Protein AF-A0A7Y4U079-F1 (afdb_monomer)

Structure (mmCIF, N/CA/C/O backbone):
data_AF-A0A7Y4U079-F1
#
_entry.id   AF-A0A7Y4U079-F1
#
loop_
_atom_site.group_PDB
_atom_site.id
_atom_site.type_symbol
_atom_site.label_atom_id
_atom_site.label_alt_id
_atom_site.label_comp_id
_atom_site.label_asym_id
_atom_site.label_entity_id
_atom_site.label_seq_id
_atom_site.pdbx_PDB_ins_code
_atom_site.Cartn_x
_atom_site.Cartn_y
_atom_site.Cartn_z
_atom_site.occupancy
_atom_site.B_iso_or_equiv
_atom_site.auth_seq_id
_atom_site.auth_comp_id
_atom_site.auth_asym_id
_atom_site.auth_atom_id
_atom_site.pdbx_PDB_model_num
ATOM 1 N N . MET A 1 1 ? -63.286 -34.946 -32.132 1.00 42.69 1 MET A N 1
ATOM 2 C CA . MET A 1 1 ? -63.439 -34.680 -33.583 1.00 42.69 1 MET A CA 1
ATOM 3 C C . MET A 1 1 ? -62.122 -34.077 -34.061 1.00 42.69 1 MET A C 1
ATOM 5 O O . MET A 1 1 ? -61.815 -32.976 -33.650 1.00 42.69 1 MET A O 1
ATOM 9 N N . LEU A 1 2 ? -61.152 -34.837 -34.572 1.00 46.16 2 LEU A N 1
ATOM 10 C CA . LEU A 1 2 ? -61.065 -35.553 -35.856 1.00 46.16 2 LEU A CA 1
ATOM 11 C C . LEU A 1 2 ? -61.048 -34.622 -37.086 1.00 46.16 2 LEU A C 1
ATOM 13 O O . LEU A 1 2 ? -62.094 -34.104 -37.457 1.00 46.16 2 LEU A O 1
ATOM 17 N N . ARG A 1 3 ? -59.858 -34.490 -37.698 1.00 40.28 3 ARG A N 1
ATOM 18 C CA . ARG A 1 3 ? -59.506 -34.253 -39.126 1.00 40.28 3 ARG A CA 1
ATOM 19 C C . ARG A 1 3 ? -57.970 -34.074 -39.131 1.00 40.28 3 ARG A C 1
ATOM 21 O O . ARG A 1 3 ? -57.508 -33.097 -38.568 1.00 40.28 3 ARG A O 1
ATOM 28 N N . LYS A 1 4 ? -57.077 -35.021 -39.469 1.00 52.16 4 LYS A N 1
ATOM 29 C CA . LYS A 1 4 ? -56.885 -35.923 -40.634 1.00 52.16 4 LYS A CA 1
ATOM 30 C C . LYS A 1 4 ? -56.969 -35.213 -41.993 1.00 52.16 4 LYS A C 1
ATOM 32 O O . LYS A 1 4 ? -57.880 -34.412 -42.167 1.00 52.16 4 LYS A O 1
ATOM 37 N N . HIS A 1 5 ? -56.095 -35.661 -42.915 1.00 47.75 5 HIS A N 1
ATOM 38 C CA . HIS A 1 5 ? -55.778 -35.247 -44.308 1.00 47.75 5 HIS A CA 1
ATOM 39 C C . HIS A 1 5 ? -54.522 -34.350 -44.370 1.00 47.75 5 HIS A C 1
ATOM 41 O O . HIS A 1 5 ? -54.606 -33.171 -44.066 1.00 47.75 5 HIS A O 1
ATOM 47 N N . SER A 1 6 ? -53.288 -34.852 -44.531 1.00 54.97 6 SER A N 1
ATOM 48 C CA . SER A 1 6 ? -52.702 -35.719 -45.578 1.00 54.97 6 SER A CA 1
ATOM 49 C C . SER A 1 6 ? -52.799 -35.116 -46.980 1.00 54.97 6 SER A C 1
ATOM 51 O O . SER A 1 6 ? -53.860 -35.199 -47.589 1.00 54.97 6 SER A O 1
ATOM 53 N N . TRP A 1 7 ? -51.679 -34.589 -47.493 1.00 46.47 7 TRP A N 1
ATOM 54 C CA . TRP A 1 7 ? -51.180 -34.987 -48.811 1.00 46.47 7 TRP A CA 1
ATOM 55 C C . TRP A 1 7 ? -49.693 -34.651 -49.001 1.00 46.47 7 TRP A C 1
ATOM 57 O O . TRP A 1 7 ? -49.252 -33.536 -48.738 1.00 46.47 7 TRP A O 1
ATOM 67 N N . LEU A 1 8 ? -48.939 -35.660 -49.454 1.00 53.38 8 LEU A N 1
ATOM 68 C CA . LEU A 1 8 ? -47.629 -35.528 -50.086 1.00 53.38 8 LEU A CA 1
ATOM 69 C C . LEU A 1 8 ? -47.770 -34.762 -51.407 1.00 53.38 8 LEU A C 1
ATOM 71 O O . LEU A 1 8 ? -48.642 -35.103 -52.203 1.00 53.38 8 LEU A O 1
ATOM 75 N N . VAL A 1 9 ? -46.816 -33.878 -51.705 1.00 54.16 9 VAL A N 1
ATOM 76 C CA . VAL A 1 9 ? -46.398 -33.606 -53.087 1.00 54.16 9 VAL A CA 1
ATOM 77 C C . VAL A 1 9 ? -44.868 -33.620 -53.153 1.00 54.16 9 VAL A C 1
ATOM 79 O O . VAL A 1 9 ? -44.182 -32.943 -52.390 1.00 54.16 9 VAL A O 1
ATOM 82 N N . LEU A 1 10 ? -44.377 -34.474 -54.048 1.00 42.75 10 LEU A N 1
ATOM 83 C CA . LEU A 1 10 ? -42.996 -34.693 -54.476 1.00 42.75 10 LEU A CA 1
ATOM 84 C C . LEU A 1 10 ? -42.468 -33.528 -55.344 1.00 42.75 10 LEU A C 1
ATOM 86 O O . LEU A 1 10 ? -43.176 -33.157 -56.271 1.00 42.75 10 LEU A O 1
ATOM 90 N N . LEU A 1 11 ? -41.192 -33.142 -55.116 1.00 43.56 11 LEU A N 1
ATOM 91 C CA . LEU A 1 11 ? -40.113 -32.750 -56.076 1.00 43.56 11 LEU A CA 1
ATOM 92 C C . LEU A 1 11 ? -40.370 -31.592 -57.094 1.00 43.56 11 LEU A C 1
ATOM 94 O O . LEU A 1 11 ? -41.519 -31.312 -57.405 1.00 43.56 11 LEU A O 1
ATOM 98 N N . PRO A 1 12 ? -39.338 -30.915 -57.673 1.00 51.44 12 PRO A N 1
ATOM 99 C CA . PRO A 1 12 ? -37.931 -31.312 -57.795 1.00 51.44 12 PRO A CA 1
ATOM 100 C C . PRO A 1 12 ? -36.870 -30.257 -57.402 1.00 51.44 12 PRO A C 1
ATOM 102 O O . PRO A 1 12 ? -37.151 -29.101 -57.097 1.00 51.44 12 PRO A O 1
ATOM 105 N N . LEU A 1 13 ? -35.615 -30.723 -57.435 1.00 52.38 13 LEU A N 1
ATOM 106 C CA . LEU A 1 13 ? -34.372 -29.956 -57.407 1.00 52.38 13 LEU A CA 1
ATOM 107 C C . LEU A 1 13 ? -34.419 -28.699 -58.291 1.00 52.38 13 LEU A C 1
ATOM 109 O O . LEU A 1 13 ? -34.715 -28.790 -59.481 1.00 52.38 13 LEU A O 1
ATOM 113 N N . LEU A 1 14 ? -33.913 -27.587 -57.760 1.00 45.88 14 LEU A N 1
ATOM 114 C CA . LEU A 1 14 ? -33.204 -26.607 -58.574 1.00 45.88 14 LEU A CA 1
ATOM 115 C C . LEU A 1 14 ? -32.005 -26.090 -57.783 1.00 45.88 14 LEU A C 1
ATOM 117 O O . LEU A 1 14 ? -32.142 -25.493 -56.716 1.00 45.88 14 LEU A O 1
ATOM 121 N N . GLY A 1 15 ? -30.817 -26.408 -58.289 1.00 50.34 15 GLY A N 1
ATOM 122 C CA . GLY A 1 15 ? -29.561 -25.963 -57.721 1.00 50.34 15 GLY A CA 1
ATOM 123 C C . GLY A 1 15 ? -29.385 -24.462 -57.895 1.00 50.34 15 GLY A C 1
ATOM 124 O O . GLY A 1 15 ? -29.638 -23.911 -58.961 1.00 50.34 15 GLY A O 1
ATOM 125 N N . PHE A 1 16 ? -28.875 -23.824 -56.850 1.00 45.31 16 PHE A N 1
ATOM 126 C CA . PHE A 1 16 ? -28.149 -22.573 -56.977 1.00 45.31 16 PHE A CA 1
ATOM 127 C C . PHE A 1 16 ? -26.972 -22.632 -56.005 1.00 45.31 16 PHE A C 1
ATOM 129 O O . PHE A 1 16 ? -27.080 -22.314 -54.823 1.00 45.31 16 PHE A O 1
ATOM 136 N N . VAL A 1 17 ? -25.836 -23.117 -56.510 1.00 50.78 17 VAL A N 1
ATOM 137 C CA . VAL A 1 17 ? -24.539 -22.939 -55.856 1.00 50.78 17 VAL A CA 1
ATOM 138 C C . VAL A 1 17 ? -24.215 -21.455 -55.975 1.00 50.78 17 VAL A C 1
ATOM 140 O O . VAL A 1 17 ? -23.690 -20.997 -56.987 1.00 50.78 17 VAL A O 1
ATOM 143 N N . LEU A 1 18 ? -24.576 -20.677 -54.956 1.00 50.19 18 LEU A N 1
ATOM 144 C CA . LEU A 1 18 ? -24.071 -19.321 -54.818 1.00 50.19 18 LEU A CA 1
ATOM 145 C C . LEU A 1 18 ?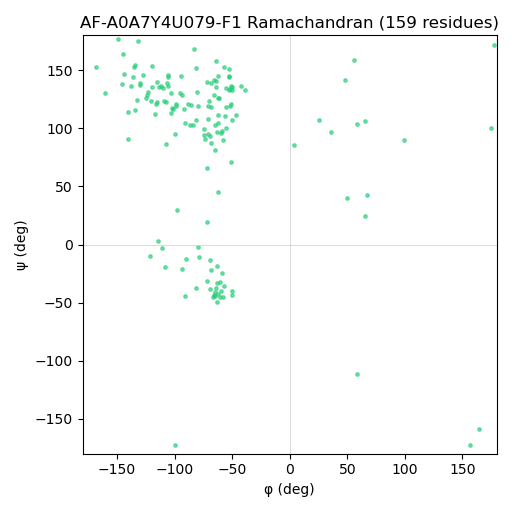 -22.613 -19.441 -54.358 1.00 50.19 18 LEU A C 1
ATOM 147 O O . LEU A 1 18 ? -22.327 -19.599 -53.171 1.00 50.19 18 LEU A O 1
ATOM 151 N N . MET A 1 19 ? -21.683 -19.409 -55.313 1.00 44.03 19 MET A N 1
ATOM 152 C CA . MET A 1 19 ? -20.272 -19.162 -55.032 1.00 44.03 19 MET A CA 1
ATOM 153 C C . MET A 1 19 ? -20.170 -17.786 -54.361 1.00 44.03 19 MET A C 1
ATOM 155 O O . MET A 1 19 ? -20.156 -16.748 -55.021 1.00 44.03 19 MET A O 1
ATOM 159 N N . ARG A 1 20 ? -20.125 -17.755 -53.027 1.00 52.69 20 ARG A N 1
ATOM 160 C CA . ARG A 1 20 ? -19.626 -16.584 -52.310 1.00 52.69 20 ARG A CA 1
ATOM 161 C C . ARG A 1 20 ? -18.114 -16.582 -52.475 1.00 52.69 20 ARG A C 1
ATOM 163 O O . ARG A 1 20 ? -17.407 -17.290 -51.766 1.00 52.69 20 ARG A O 1
ATOM 170 N N . ALA A 1 21 ? -17.632 -15.778 -53.416 1.00 50.72 21 ALA A N 1
ATOM 171 C CA . ALA A 1 21 ? -16.265 -15.293 -53.375 1.00 50.72 21 ALA A CA 1
ATOM 172 C C . ALA A 1 21 ? -16.097 -14.522 -52.056 1.00 50.72 21 ALA A C 1
ATOM 174 O O . ALA A 1 21 ? -16.536 -13.380 -51.921 1.00 50.72 21 ALA A O 1
ATOM 175 N N . VAL A 1 22 ? -15.537 -15.183 -51.044 1.00 51.00 22 VAL A N 1
ATOM 176 C CA . VAL A 1 22 ? -15.033 -14.516 -49.846 1.00 51.00 22 VAL A CA 1
ATOM 177 C C . VAL A 1 22 ? -13.780 -13.781 -50.296 1.00 51.00 22 VAL A C 1
ATOM 179 O O . VAL A 1 22 ? -12.707 -14.366 -50.406 1.00 51.00 22 VAL A O 1
ATOM 182 N N . ALA A 1 23 ? -13.932 -12.502 -50.632 1.00 59.44 23 ALA A N 1
ATOM 183 C CA . ALA A 1 23 ? -12.789 -11.614 -50.718 1.00 59.44 23 ALA A CA 1
ATOM 184 C C . ALA A 1 23 ? -12.160 -11.552 -49.313 1.00 59.44 23 ALA A C 1
ATOM 186 O O . ALA A 1 23 ? -12.889 -11.276 -48.353 1.00 59.44 23 ALA A O 1
ATOM 187 N N . PRO A 1 24 ? -10.854 -11.825 -49.146 1.00 53.81 24 PRO A N 1
ATOM 188 C CA . PRO A 1 24 ? -10.189 -11.530 -47.891 1.00 53.81 24 PRO A CA 1
ATOM 189 C C . PRO A 1 24 ? -10.277 -10.017 -47.699 1.00 53.81 24 PRO A C 1
ATOM 191 O O . PRO A 1 24 ? -9.706 -9.246 -48.471 1.00 53.81 24 PRO A O 1
ATOM 194 N N . ALA A 1 25 ? -11.053 -9.587 -46.703 1.00 54.44 25 ALA A N 1
ATOM 195 C CA . ALA A 1 25 ? -11.016 -8.205 -46.267 1.00 54.44 25 ALA A CA 1
ATOM 196 C C . ALA A 1 25 ? -9.547 -7.867 -45.967 1.00 54.44 25 ALA A C 1
ATOM 198 O O . ALA A 1 25 ? -8.875 -8.679 -45.319 1.00 54.44 25 ALA A O 1
ATOM 199 N N . PRO A 1 26 ? -9.024 -6.726 -46.448 1.00 50.88 26 PRO A N 1
ATOM 200 C CA . PRO A 1 26 ? -7.683 -6.300 -46.102 1.00 50.88 26 PRO A CA 1
ATOM 201 C C . PRO A 1 26 ? -7.623 -6.229 -44.582 1.00 50.88 26 PRO A C 1
ATOM 203 O O . PRO A 1 26 ? -8.296 -5.400 -43.961 1.00 50.88 26 PRO A O 1
ATOM 206 N N . GLY A 1 27 ? -6.864 -7.160 -44.001 1.00 46.16 27 GLY A N 1
ATOM 207 C CA . GLY A 1 27 ? -6.504 -7.142 -42.601 1.00 46.16 27 GLY A CA 1
ATOM 208 C C . GLY A 1 27 ? -5.857 -5.797 -42.359 1.00 46.16 27 GLY A C 1
ATOM 209 O O . GLY A 1 27 ? -4.707 -5.580 -42.731 1.00 46.16 27 GLY A O 1
ATOM 210 N N . HIS A 1 28 ? -6.634 -4.873 -41.801 1.00 49.16 28 HIS A N 1
ATOM 211 C CA . HIS A 1 28 ? -6.091 -3.683 -41.196 1.00 49.16 28 HIS A CA 1
ATOM 212 C C . HIS A 1 28 ? -5.255 -4.233 -40.057 1.00 49.16 28 HIS A C 1
ATOM 214 O O . HIS A 1 28 ? -5.777 -4.637 -39.017 1.00 49.16 28 HIS A O 1
ATOM 220 N N . ALA A 1 29 ? -3.958 -4.365 -40.333 1.00 50.94 29 ALA A N 1
ATOM 221 C CA . ALA A 1 29 ? -2.953 -4.508 -39.316 1.00 50.94 29 ALA A CA 1
ATOM 222 C C . ALA A 1 29 ? -3.289 -3.427 -38.296 1.00 50.94 29 ALA A C 1
ATOM 224 O O . ALA A 1 29 ? -3.239 -2.235 -38.606 1.00 50.94 29 ALA A O 1
ATOM 225 N N . PHE A 1 30 ? -3.732 -3.857 -37.117 1.00 45.31 30 PHE A N 1
ATOM 226 C CA . PHE A 1 30 ? -3.729 -3.018 -35.941 1.00 45.31 30 PHE A CA 1
ATOM 227 C C . PHE A 1 30 ? -2.268 -2.618 -35.757 1.00 45.31 30 PHE A C 1
ATOM 229 O O . PHE A 1 30 ? -1.478 -3.345 -35.158 1.00 45.31 30 PHE A O 1
ATOM 236 N N . GLY A 1 31 ? -1.891 -1.499 -36.378 1.00 41.19 31 GLY A N 1
ATOM 237 C CA . GLY A 1 31 ? -0.671 -0.792 -36.061 1.00 41.19 31 GLY A CA 1
ATOM 238 C C . GLY A 1 31 ? -0.706 -0.600 -34.561 1.00 41.19 31 GLY A C 1
ATOM 239 O O . GLY A 1 31 ? -1.690 -0.069 -34.039 1.00 41.19 31 GLY A O 1
ATOM 240 N N . GLY A 1 32 ? 0.306 -1.137 -33.879 1.00 46.56 32 GLY A N 1
ATOM 241 C CA . GLY A 1 32 ? 0.451 -0.996 -32.443 1.00 46.56 32 GLY A CA 1
ATOM 242 C C . GLY A 1 32 ? 0.306 0.477 -32.113 1.00 46.56 32 GLY A C 1
ATOM 243 O O . GLY A 1 32 ? 1.170 1.281 -32.459 1.00 46.56 32 GLY A O 1
ATOM 244 N N . GLN A 1 33 ? -0.831 0.839 -31.522 1.00 46.38 33 GLN A N 1
ATOM 245 C CA . GLN A 1 33 ? -1.017 2.165 -30.976 1.00 46.38 33 GLN A CA 1
ATOM 246 C C . GLN A 1 33 ? 0.038 2.282 -29.887 1.00 46.38 33 GLN A C 1
ATOM 248 O O . GLN A 1 33 ? -0.060 1.644 -28.839 1.00 46.38 33 GLN A O 1
ATOM 253 N N . HIS A 1 34 ? 1.099 3.023 -30.188 1.00 46.19 34 HIS A N 1
ATOM 254 C CA . HIS A 1 34 ? 2.127 3.371 -29.232 1.00 46.19 34 HIS A CA 1
ATOM 255 C C . HIS A 1 34 ? 1.457 4.316 -28.236 1.00 46.19 34 HIS A C 1
ATOM 257 O O . HIS A 1 34 ? 1.399 5.528 -28.439 1.00 46.19 34 HIS A O 1
ATOM 263 N N . LEU A 1 35 ? 0.833 3.740 -27.210 1.00 54.91 35 LEU A N 1
ATOM 264 C CA . LEU A 1 35 ? 0.286 4.509 -26.110 1.00 54.91 35 LEU A CA 1
ATOM 265 C C . LEU A 1 35 ? 1.434 5.359 -25.535 1.00 54.91 35 LEU A C 1
ATOM 267 O O . LEU A 1 35 ? 2.530 4.833 -25.335 1.00 54.91 35 LEU A O 1
ATOM 271 N N . PRO A 1 36 ? 1.225 6.654 -25.249 1.00 50.72 36 PRO A N 1
ATOM 272 C CA . PRO A 1 36 ? 2.264 7.541 -24.718 1.00 50.72 36 PRO A CA 1
ATOM 273 C C . PRO A 1 36 ? 2.621 7.239 -23.250 1.00 50.72 36 PRO A C 1
ATOM 275 O O . PRO A 1 36 ? 3.165 8.090 -22.551 1.00 50.72 36 PRO A O 1
ATOM 278 N N . PHE A 1 37 ? 2.305 6.042 -22.754 1.00 52.59 37 PHE A N 1
ATOM 279 C CA . PHE A 1 37 ? 2.592 5.622 -21.393 1.00 52.59 37 PHE A CA 1
ATOM 280 C C . PHE A 1 37 ? 3.791 4.684 -21.432 1.00 52.59 37 PHE A C 1
ATOM 282 O O . PHE A 1 37 ? 3.725 3.583 -21.977 1.00 52.59 37 PHE A O 1
ATOM 289 N N . HIS A 1 38 ? 4.903 5.138 -20.861 1.00 55.75 38 HIS A N 1
ATOM 290 C CA . HIS A 1 38 ? 6.044 4.277 -20.599 1.00 55.75 38 HIS A CA 1
ATOM 291 C C . HIS A 1 38 ? 5.613 3.229 -19.568 1.00 55.75 38 HIS A C 1
ATOM 293 O O . HIS A 1 38 ? 5.465 3.544 -18.389 1.00 55.75 38 HIS A O 1
ATOM 299 N N . VAL A 1 39 ? 5.356 2.002 -20.020 1.00 56.25 39 VAL A N 1
ATOM 300 C CA . VAL A 1 39 ? 5.208 0.848 -19.134 1.00 56.25 39 VAL A CA 1
ATOM 301 C C . VAL A 1 39 ? 6.630 0.390 -18.813 1.00 56.25 39 VAL A C 1
ATOM 303 O O . VAL A 1 39 ? 7.302 -0.109 -19.717 1.00 56.25 39 VAL A O 1
ATOM 306 N N . PRO A 1 40 ? 7.136 0.611 -17.588 1.00 60.34 40 PRO A N 1
ATOM 307 C CA . PRO A 1 40 ? 8.482 0.181 -17.246 1.00 60.34 40 PRO A CA 1
ATOM 308 C C . PRO A 1 40 ? 8.587 -1.346 -17.354 1.00 60.34 40 PRO A C 1
ATOM 310 O O . PRO A 1 40 ? 7.639 -2.070 -17.046 1.00 60.34 40 PRO A O 1
ATOM 313 N N . GLU A 1 41 ? 9.754 -1.825 -17.786 1.00 66.19 41 GLU A N 1
ATOM 314 C CA . GLU A 1 41 ? 10.054 -3.252 -17.993 1.00 66.19 41 GLU A CA 1
ATOM 315 C C . GLU A 1 41 ? 9.879 -4.081 -16.704 1.00 66.19 41 GLU A C 1
ATOM 317 O O . GLU A 1 41 ? 9.545 -5.263 -16.747 1.00 66.19 41 GLU A O 1
ATOM 322 N N . PHE A 1 42 ? 10.004 -3.420 -15.547 1.00 76.00 42 PHE A N 1
ATOM 323 C CA . PHE A 1 42 ? 9.712 -3.959 -14.223 1.00 76.00 42 PHE A CA 1
ATOM 324 C C . PHE A 1 42 ? 8.744 -3.040 -13.464 1.00 76.00 42 PHE A C 1
ATOM 326 O O . PHE A 1 42 ? 8.822 -1.816 -13.604 1.00 76.00 42 PHE A O 1
ATOM 333 N N . PRO A 1 43 ? 7.841 -3.591 -12.629 1.00 85.31 43 PRO A N 1
ATOM 334 C CA . PRO A 1 43 ? 6.907 -2.783 -11.854 1.00 85.31 43 PRO A CA 1
ATOM 335 C C . PRO A 1 43 ? 7.686 -1.868 -10.893 1.00 85.31 43 PRO A C 1
ATOM 337 O O . PRO A 1 43 ? 8.512 -2.373 -10.119 1.00 85.31 43 PRO A O 1
ATOM 340 N N . PRO A 1 44 ? 7.448 -0.544 -10.916 1.00 89.44 44 PRO A N 1
ATOM 341 C CA . PRO A 1 44 ? 8.249 0.397 -10.151 1.00 89.44 44 PRO A CA 1
ATOM 342 C C . PRO A 1 44 ? 8.089 0.133 -8.655 1.00 89.44 44 PRO A C 1
ATOM 344 O O . PRO A 1 44 ? 6.975 -0.074 -8.162 1.00 89.44 44 PRO A O 1
ATOM 347 N N . LEU A 1 45 ? 9.215 0.138 -7.946 1.00 91.56 45 LEU A N 1
ATOM 348 C CA . LEU A 1 45 ? 9.267 0.078 -6.494 1.00 91.56 45 LEU A CA 1
ATOM 349 C C . LEU A 1 45 ? 8.972 1.473 -5.944 1.00 91.56 45 LEU A C 1
ATOM 351 O O . LEU A 1 45 ? 9.696 2.428 -6.241 1.00 91.56 45 LEU A O 1
ATOM 355 N N . LEU A 1 46 ? 7.909 1.588 -5.156 1.00 92.12 46 LEU A N 1
ATOM 356 C CA . LEU A 1 46 ? 7.478 2.827 -4.525 1.00 92.12 46 LEU A CA 1
ATOM 357 C C . LEU A 1 46 ? 7.475 2.681 -3.006 1.00 92.12 46 LEU A C 1
ATOM 359 O O . LEU A 1 46 ? 7.265 1.591 -2.473 1.00 92.12 46 LEU A O 1
ATOM 363 N N . ARG A 1 47 ? 7.641 3.816 -2.334 1.00 93.25 47 ARG A N 1
ATOM 364 C CA . ARG A 1 47 ? 7.415 3.992 -0.904 1.00 93.25 47 ARG A CA 1
ATOM 365 C C . ARG A 1 47 ? 6.264 4.969 -0.704 1.00 93.25 47 ARG A C 1
ATOM 367 O O . ARG A 1 47 ? 6.328 6.094 -1.203 1.00 93.25 47 ARG A O 1
ATOM 374 N N . PHE A 1 48 ? 5.231 4.535 0.004 1.00 92.88 48 PHE A N 1
ATOM 375 C CA . PHE A 1 48 ? 4.107 5.359 0.438 1.00 92.88 48 PHE A CA 1
ATOM 376 C C . PHE A 1 48 ? 4.267 5.682 1.916 1.00 92.88 48 PHE A C 1
ATOM 378 O O . PHE A 1 48 ? 4.472 4.772 2.712 1.00 92.88 48 PHE A O 1
ATOM 385 N N . SER A 1 49 ? 4.132 6.953 2.272 1.00 91.69 49 SER A N 1
ATOM 386 C CA . SER A 1 49 ? 4.160 7.412 3.660 1.00 91.69 49 SER A CA 1
ATOM 387 C C . SER A 1 49 ? 2.864 8.155 3.968 1.00 91.69 49 SER A C 1
ATOM 389 O O . SER A 1 49 ? 2.457 9.028 3.191 1.00 91.69 49 SER A O 1
ATOM 391 N N . GLY A 1 50 ? 2.200 7.825 5.072 1.00 91.62 50 GLY A N 1
ATOM 392 C CA . GLY A 1 50 ? 0.974 8.512 5.473 1.00 91.62 50 GLY A CA 1
ATOM 393 C C . GLY A 1 50 ? 0.159 7.783 6.533 1.00 91.62 50 GLY A C 1
ATOM 394 O O . GLY A 1 50 ? 0.677 6.954 7.277 1.00 91.62 50 GLY A O 1
ATOM 395 N N . LEU A 1 51 ? -1.128 8.116 6.596 1.00 91.25 51 LEU A N 1
ATOM 396 C CA . LEU A 1 51 ? -2.076 7.558 7.560 1.00 91.25 51 LEU A CA 1
ATOM 397 C C . LEU A 1 51 ? -3.131 6.723 6.842 1.00 91.25 51 LEU A C 1
ATOM 399 O O . LEU A 1 51 ? -3.690 7.158 5.833 1.00 91.25 51 LEU A O 1
ATOM 403 N N . LEU A 1 52 ? -3.429 5.545 7.387 1.00 90.31 52 LEU A N 1
ATOM 404 C CA . LEU A 1 52 ? -4.507 4.694 6.901 1.00 90.31 52 LEU A CA 1
ATOM 405 C C . LEU A 1 52 ? -5.724 4.848 7.816 1.00 90.31 52 LEU A C 1
ATOM 407 O O . LEU A 1 52 ? -5.665 4.525 9.000 1.00 90.31 52 LEU A O 1
ATOM 411 N N . LEU A 1 53 ? -6.821 5.359 7.265 1.00 87.69 53 LEU A N 1
ATOM 412 C CA . LEU A 1 53 ? -8.033 5.682 8.008 1.00 87.69 53 LEU A CA 1
ATOM 413 C C . LEU A 1 53 ? -9.164 4.715 7.658 1.00 87.69 53 LEU A C 1
ATOM 415 O O . LEU A 1 53 ? -9.415 4.413 6.488 1.00 87.69 53 LEU A O 1
ATOM 419 N N . SER A 1 54 ? -9.847 4.246 8.700 1.00 77.06 54 SER A N 1
ATOM 420 C CA . SER A 1 54 ? -11.010 3.365 8.611 1.00 77.06 54 SER A CA 1
ATOM 421 C C . SER A 1 54 ? -12.295 4.122 8.947 1.00 77.06 54 SER A C 1
ATOM 423 O O . SER A 1 54 ? -12.317 4.802 9.977 1.00 77.06 54 SER A O 1
ATOM 425 N N . PRO A 1 55 ? -13.407 3.909 8.219 1.00 68.00 55 PRO A N 1
ATOM 426 C CA . PRO A 1 55 ? -13.542 3.605 6.787 1.00 68.00 55 PRO A CA 1
ATOM 427 C C . PRO A 1 55 ? -13.497 4.897 5.934 1.00 68.00 55 PRO A C 1
ATOM 429 O O . PRO A 1 55 ? -13.619 5.989 6.496 1.00 68.00 55 PRO A O 1
ATOM 432 N N . PRO A 1 56 ? -13.364 4.814 4.590 1.00 56.88 56 PRO A N 1
ATOM 433 C CA . PRO A 1 56 ? -13.473 5.987 3.721 1.00 56.88 56 PRO A CA 1
ATOM 434 C C . PRO A 1 56 ? -14.764 6.756 4.035 1.00 56.88 56 PRO A C 1
ATOM 436 O O . PRO A 1 56 ? -15.807 6.104 4.204 1.00 56.88 56 PRO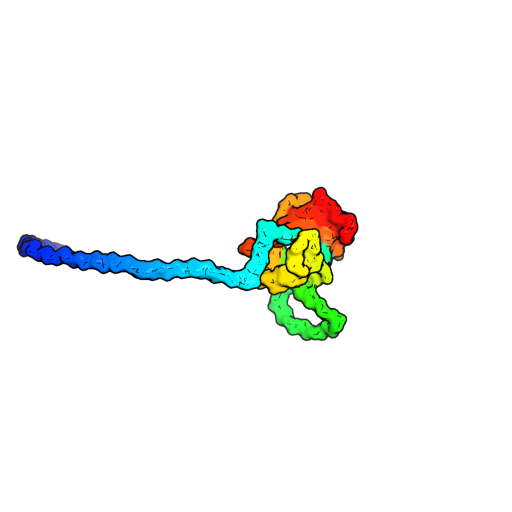 A O 1
ATOM 439 N N . PRO A 1 57 ? -14.749 8.104 4.130 1.00 54.47 57 PRO A N 1
ATOM 440 C CA . PRO A 1 57 ? -15.970 8.874 4.259 1.00 54.47 57 PRO A CA 1
ATOM 441 C C . PRO A 1 57 ? -16.898 8.428 3.137 1.00 54.47 57 PRO A C 1
ATOM 443 O O . PRO A 1 57 ? -16.555 8.522 1.958 1.00 54.47 57 PRO A O 1
ATOM 446 N N . GLN A 1 58 ? -18.069 7.895 3.501 1.00 53.22 58 GLN A N 1
ATOM 447 C CA . GLN A 1 58 ? -19.132 7.742 2.520 1.00 53.22 58 GLN A CA 1
ATOM 448 C C . GLN A 1 58 ? -19.283 9.088 1.839 1.00 53.22 58 GLN A C 1
ATOM 450 O O . GLN A 1 58 ? -19.286 10.093 2.545 1.00 53.22 58 GLN A O 1
ATOM 455 N N . GLU A 1 59 ? -19.340 9.067 0.510 1.00 50.91 59 GLU A N 1
ATOM 456 C CA . GLU A 1 59 ? -19.415 10.188 -0.423 1.00 50.91 59 GLU A CA 1
ATOM 457 C C . GLU A 1 59 ? -20.544 11.165 -0.027 1.00 50.91 59 GLU A C 1
ATOM 459 O O . GLU A 1 59 ? -21.614 11.233 -0.621 1.00 50.91 59 GLU A O 1
ATOM 464 N N . LYS A 1 60 ? -20.343 11.895 1.067 1.00 46.25 60 LYS A N 1
ATOM 465 C CA . LYS A 1 60 ? -21.172 12.979 1.555 1.00 46.25 60 LYS A CA 1
ATOM 466 C C . LYS A 1 60 ? -20.452 14.217 1.087 1.00 46.25 60 LYS A C 1
ATOM 468 O O . LYS A 1 60 ? -19.489 14.643 1.711 1.00 46.25 60 LYS A O 1
ATOM 473 N N . ALA A 1 61 ? -20.924 14.675 -0.0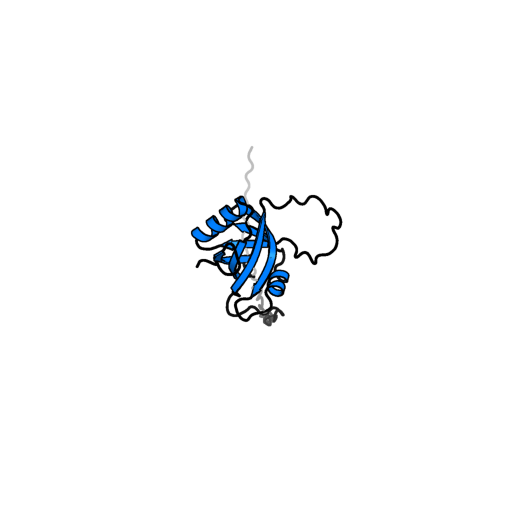68 1.00 46.00 61 ALA A N 1
ATOM 474 C CA . ALA A 1 61 ? -20.863 16.031 -0.583 1.00 46.00 61 ALA A CA 1
ATOM 475 C C . ALA A 1 61 ? -19.702 16.875 -0.040 1.00 46.00 61 ALA A C 1
ATOM 477 O O . ALA A 1 61 ? -19.743 17.332 1.103 1.00 46.00 61 ALA A O 1
ATOM 478 N N . GLU A 1 62 ? -18.716 17.093 -0.915 1.00 50.88 62 GLU A N 1
ATOM 479 C CA . GLU A 1 62 ? -17.889 18.303 -1.014 1.00 50.88 62 GLU A CA 1
ATOM 480 C C . GLU A 1 62 ? -18.199 19.333 0.081 1.00 50.88 62 GLU A C 1
ATOM 482 O O . GLU A 1 62 ? -19.023 20.235 -0.081 1.00 50.88 62 GLU A O 1
ATOM 487 N N . THR A 1 63 ? -17.560 19.170 1.239 1.00 38.16 63 THR A N 1
ATOM 488 C CA . THR A 1 63 ? -17.586 20.198 2.270 1.00 38.16 63 THR A CA 1
ATOM 489 C C . THR A 1 63 ? -16.377 21.080 2.022 1.00 38.16 63 THR A C 1
ATOM 491 O O . THR A 1 63 ? -15.236 20.625 2.010 1.00 38.16 63 THR A O 1
ATOM 494 N N . LYS A 1 64 ? -16.716 22.326 1.707 1.00 47.00 64 LYS A N 1
ATOM 495 C CA . LYS A 1 64 ? -15.885 23.454 1.307 1.00 47.00 64 LYS A CA 1
ATOM 496 C C . LYS A 1 64 ? -14.554 23.556 2.055 1.00 47.00 64 LYS A C 1
ATOM 498 O O . LYS A 1 64 ? -14.526 23.500 3.278 1.00 47.00 64 LYS A O 1
ATOM 503 N N . GLU A 1 65 ? -13.512 23.768 1.251 1.00 54.22 65 GLU A N 1
ATOM 504 C CA . GLU A 1 65 ? -12.394 24.695 1.468 1.00 54.22 65 GLU A CA 1
ATOM 505 C C . GLU A 1 65 ? -11.921 24.849 2.921 1.00 54.22 65 GLU A C 1
ATOM 507 O O . GLU A 1 65 ? -12.426 25.674 3.679 1.00 54.22 65 GLU A O 1
ATOM 512 N N . ALA A 1 66 ? -10.874 24.097 3.263 1.00 42.62 66 ALA A N 1
ATOM 513 C CA . ALA A 1 66 ? -9.884 24.532 4.238 1.00 42.62 66 ALA A CA 1
ATOM 514 C C . ALA A 1 66 ? -8.584 24.837 3.474 1.00 42.62 66 ALA A C 1
ATOM 516 O O . ALA A 1 66 ? -8.092 24.006 2.708 1.00 42.62 66 ALA A O 1
ATOM 517 N N . GLU A 1 67 ? -8.124 26.072 3.647 1.00 48.19 67 GLU A N 1
ATOM 518 C CA . GLU A 1 67 ? -6.965 26.735 3.047 1.00 48.19 67 GLU A CA 1
ATOM 519 C C . GLU A 1 67 ? -5.625 25.981 3.173 1.00 48.19 67 GLU A C 1
ATOM 521 O O . GLU A 1 67 ? -5.350 25.296 4.156 1.00 48.19 67 GLU A O 1
ATOM 526 N N . ASP A 1 68 ? -4.766 26.230 2.178 1.00 43.81 68 ASP A N 1
ATOM 527 C CA . ASP A 1 68 ? -3.298 26.280 2.263 1.00 43.81 68 ASP A CA 1
ATOM 528 C C . ASP A 1 68 ? -2.487 25.012 2.561 1.00 43.81 68 ASP A C 1
ATOM 530 O O . ASP A 1 68 ? -1.437 25.035 3.205 1.00 43.81 68 ASP A O 1
ATOM 534 N N . THR A 1 69 ? -2.841 23.885 1.947 1.00 46.50 69 THR A N 1
ATOM 535 C CA . THR A 1 69 ? -1.823 22.876 1.598 1.00 46.50 69 THR A CA 1
ATOM 536 C C . THR A 1 69 ? -2.210 22.203 0.282 1.00 46.50 69 THR A C 1
ATOM 538 O O . THR A 1 69 ? -3.389 21.897 0.107 1.00 46.50 69 THR A O 1
ATOM 541 N N . PRO A 1 70 ? -1.287 21.944 -0.670 1.00 45.56 70 PRO A N 1
ATOM 542 C CA . PRO A 1 70 ? -1.578 21.096 -1.826 1.00 45.56 70 PRO A CA 1
ATOM 543 C C . PRO A 1 70 ? -1.856 19.666 -1.336 1.00 45.56 70 PRO A C 1
ATOM 545 O O . PRO A 1 70 ? -0.975 18.810 -1.310 1.00 45.56 70 PRO A O 1
ATOM 548 N N . ALA A 1 71 ? -3.081 19.420 -0.877 1.00 55.91 71 ALA A N 1
ATOM 549 C CA . ALA A 1 71 ? -3.486 18.159 -0.292 1.00 55.91 71 ALA A CA 1
ATOM 550 C C . ALA A 1 71 ? -3.553 17.113 -1.406 1.00 55.91 71 ALA A C 1
ATOM 552 O O . ALA A 1 71 ? -4.436 17.136 -2.270 1.00 55.91 71 ALA A O 1
ATOM 553 N N . ILE A 1 72 ? -2.590 16.189 -1.411 1.00 65.69 72 ILE A N 1
ATOM 554 C CA . ILE A 1 72 ? -2.655 14.992 -2.246 1.00 65.69 72 ILE A CA 1
ATOM 555 C C . ILE A 1 72 ? -3.974 14.302 -1.895 1.00 65.69 72 ILE A C 1
ATOM 557 O O . ILE A 1 72 ? -4.180 13.916 -0.747 1.00 65.69 72 ILE A O 1
ATOM 561 N N . LYS A 1 73 ? -4.885 14.162 -2.874 1.00 76.12 73 LYS A N 1
ATOM 562 C CA . LYS A 1 73 ? -6.182 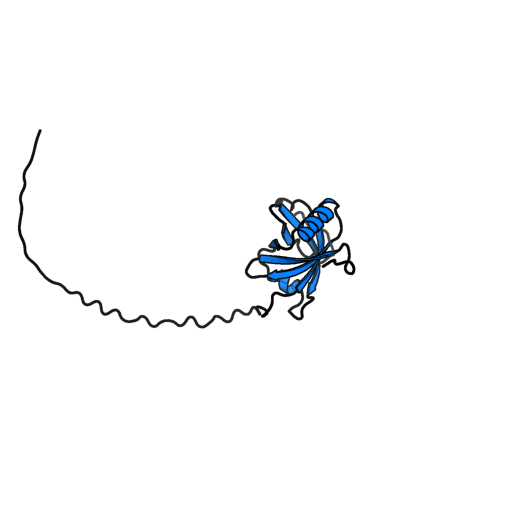13.512 -2.616 1.00 76.12 73 LYS A CA 1
ATOM 563 C C . LYS A 1 73 ? -5.955 12.138 -1.957 1.00 76.12 73 LYS A C 1
ATOM 565 O O . LYS A 1 73 ? -4.990 11.464 -2.345 1.00 76.12 73 LYS A O 1
ATOM 570 N N . PRO A 1 74 ? -6.827 11.704 -1.035 1.00 82.25 74 PRO A N 1
ATOM 571 C CA . PRO A 1 74 ? -6.741 10.371 -0.456 1.00 82.25 74 PRO A CA 1
ATOM 572 C C . PRO A 1 74 ? -6.695 9.294 -1.545 1.00 82.25 74 PRO A C 1
ATOM 574 O O . PRO A 1 74 ? -7.301 9.437 -2.613 1.00 82.25 74 PRO A O 1
ATOM 577 N N . LEU A 1 75 ? -5.931 8.236 -1.293 1.00 88.75 75 LEU A N 1
ATOM 578 C CA . LEU A 1 75 ? -5.891 7.042 -2.128 1.00 88.75 75 LEU A CA 1
ATOM 579 C C . LEU A 1 75 ? -6.790 5.991 -1.482 1.00 88.75 75 LEU A C 1
ATOM 581 O O . LEU A 1 75 ? -6.516 5.556 -0.366 1.00 88.75 75 LEU A O 1
ATOM 585 N N . ALA A 1 76 ? -7.825 5.552 -2.194 1.00 91.38 76 ALA A N 1
ATOM 586 C CA . ALA A 1 76 ? -8.666 4.464 -1.718 1.00 91.38 76 ALA A CA 1
ATOM 587 C C . ALA A 1 76 ? -7.869 3.154 -1.775 1.00 91.38 76 ALA A C 1
ATOM 589 O O . ALA A 1 76 ? -7.366 2.760 -2.831 1.00 91.38 76 ALA A O 1
ATOM 590 N N . VAL A 1 77 ? -7.745 2.459 -0.652 1.00 93.06 77 VAL A N 1
ATOM 591 C CA . VAL A 1 77 ? -6.974 1.220 -0.553 1.00 93.06 77 VAL A CA 1
ATOM 592 C C . VAL A 1 77 ? -7.879 0.077 -0.124 1.00 93.06 77 VAL A C 1
ATOM 594 O O . VAL A 1 77 ? -8.698 0.209 0.776 1.00 93.06 77 VAL A O 1
ATOM 597 N N . THR A 1 78 ? -7.740 -1.071 -0.783 1.00 93.94 78 THR A N 1
ATOM 598 C CA . THR A 1 78 ? -8.355 -2.326 -0.338 1.00 93.94 78 THR A CA 1
ATOM 599 C C . THR A 1 78 ? -7.282 -3.255 0.211 1.00 93.94 78 THR A C 1
ATOM 601 O O . THR A 1 78 ? -6.355 -3.612 -0.524 1.00 93.94 78 T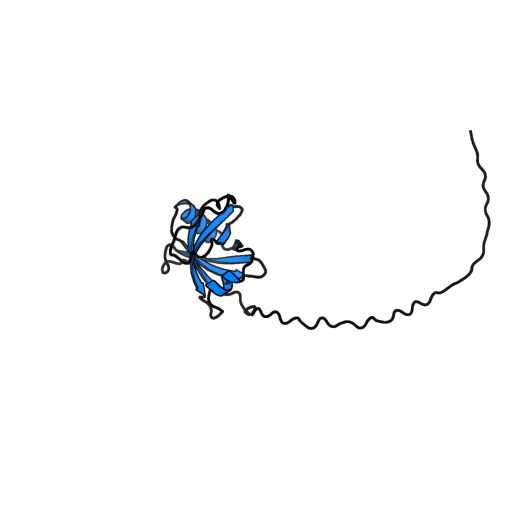HR A O 1
ATOM 604 N N . ILE A 1 79 ? -7.431 -3.670 1.467 1.00 93.06 79 ILE A N 1
ATOM 605 C CA . ILE A 1 79 ? -6.572 -4.650 2.146 1.00 93.06 79 ILE A CA 1
ATOM 606 C C . ILE A 1 79 ? -7.470 -5.809 2.568 1.00 93.06 79 ILE A C 1
ATOM 608 O O . ILE A 1 79 ? -8.513 -5.597 3.179 1.00 93.06 79 ILE A O 1
ATOM 612 N N . GLY A 1 80 ? -7.144 -7.029 2.132 1.00 89.69 80 GLY A N 1
ATOM 613 C CA . GLY A 1 80 ? -8.046 -8.168 2.313 1.00 89.69 80 GLY A CA 1
ATOM 614 C C . GLY A 1 80 ? -9.414 -7.916 1.661 1.00 89.69 80 GLY A C 1
ATOM 615 O O . GLY A 1 80 ? -9.514 -7.868 0.428 1.00 89.69 80 GLY A O 1
ATOM 616 N N . GLN A 1 81 ? -10.449 -7.775 2.493 1.00 87.44 81 GLN A N 1
ATOM 617 C CA . GLN A 1 81 ? -11.822 -7.423 2.101 1.00 87.44 81 GLN A CA 1
ATOM 618 C C . GLN A 1 81 ? -12.248 -6.021 2.568 1.00 87.44 81 GLN A C 1
ATOM 620 O O . GLN A 1 81 ? -13.346 -5.572 2.237 1.00 87.44 81 GLN A O 1
ATOM 625 N N . GLU A 1 82 ? -11.391 -5.324 3.309 1.00 89.81 82 GLU A N 1
ATOM 626 C CA . GLU A 1 82 ? -11.698 -4.033 3.911 1.00 89.81 82 GLU A CA 1
ATOM 627 C C . GLU A 1 82 ? -11.236 -2.881 3.019 1.00 89.81 82 GLU A C 1
ATOM 629 O O . GLU A 1 82 ? -10.214 -2.958 2.327 1.00 89.81 82 GLU A O 1
ATOM 634 N N . LYS A 1 83 ? -12.018 -1.798 3.027 1.00 90.81 83 LYS A N 1
ATOM 635 C CA . LYS A 1 83 ? -11.712 -0.559 2.311 1.00 90.81 83 LYS A CA 1
ATOM 636 C C . LYS 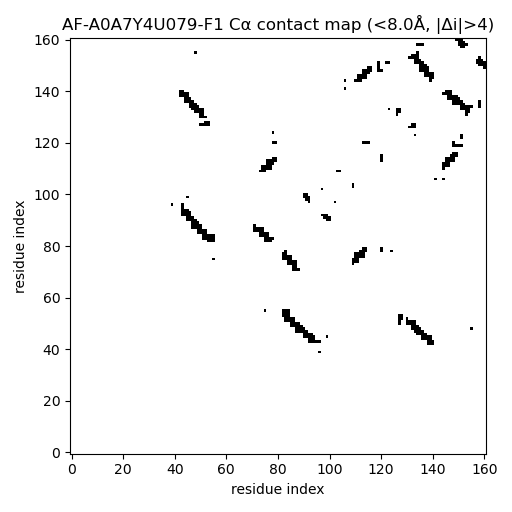A 1 83 ? -11.266 0.508 3.296 1.00 90.81 83 LYS A C 1
ATOM 638 O O . LYS A 1 83 ? -11.911 0.720 4.318 1.00 90.81 83 LYS A O 1
ATOM 643 N N . TRP A 1 84 ? -10.220 1.215 2.910 1.00 91.38 84 TRP A N 1
ATOM 644 C CA . TRP A 1 84 ? -9.521 2.202 3.712 1.00 91.38 84 TRP A CA 1
ATOM 645 C C . TRP A 1 84 ? -9.247 3.448 2.878 1.00 91.38 84 TRP A C 1
ATOM 647 O O . TRP A 1 84 ? -9.075 3.346 1.661 1.00 91.38 84 TRP A O 1
ATOM 657 N N . ASP A 1 85 ? -9.136 4.596 3.537 1.00 91.06 85 ASP A N 1
ATOM 658 C CA . ASP A 1 85 ? -8.583 5.799 2.920 1.00 91.06 85 ASP A CA 1
ATOM 659 C C . ASP A 1 85 ? -7.148 6.010 3.380 1.00 91.06 85 ASP A C 1
ATOM 661 O O . ASP A 1 85 ? -6.870 6.221 4.560 1.00 91.06 85 ASP A O 1
ATOM 665 N N . PHE A 1 86 ? -6.226 5.973 2.424 1.00 91.12 86 PHE A N 1
ATOM 666 C CA . PHE A 1 86 ? -4.830 6.289 2.661 1.00 91.12 86 PHE A CA 1
ATOM 667 C C . PHE A 1 86 ? -4.610 7.782 2.418 1.00 91.12 86 PHE A C 1
ATOM 669 O O . PHE A 1 86 ? -4.546 8.243 1.271 1.00 91.12 86 PHE A O 1
ATOM 676 N N . GLN A 1 87 ? -4.469 8.546 3.499 1.00 90.19 87 GLN A N 1
ATOM 677 C CA . GLN A 1 87 ? -4.022 9.933 3.439 1.00 90.19 87 GLN A CA 1
ATOM 678 C C . GLN A 1 87 ? -2.523 9.957 3.140 1.00 90.19 87 GLN A C 1
ATOM 680 O O . GLN A 1 87 ? -1.681 9.875 4.033 1.00 90.19 87 GLN A O 1
ATOM 685 N N . LEU A 1 88 ? -2.202 10.007 1.848 1.00 88.62 88 LEU A N 1
ATOM 686 C CA . LEU A 1 88 ? -0.830 10.046 1.356 1.00 88.62 88 LEU A CA 1
ATOM 687 C C . LEU A 1 88 ? -0.184 11.382 1.714 1.00 88.62 88 LEU A C 1
ATOM 689 O O . LEU A 1 88 ? -0.610 12.428 1.226 1.00 88.62 88 LEU A O 1
ATOM 693 N N . GLN A 1 89 ? 0.880 11.327 2.508 1.00 88.19 89 GLN A N 1
ATOM 694 C CA . GLN A 1 89 ? 1.728 12.480 2.782 1.00 88.19 89 GLN A CA 1
ATOM 695 C C . GLN A 1 89 ? 2.879 12.557 1.777 1.00 88.19 89 GLN A C 1
ATOM 697 O O . GLN A 1 89 ? 3.169 13.623 1.240 1.00 88.19 89 GLN A O 1
ATOM 702 N N . GLU A 1 90 ? 3.518 11.422 1.487 1.00 87.25 90 GLU A N 1
ATOM 703 C CA . GLU A 1 90 ? 4.645 11.361 0.561 1.00 87.25 90 GLU A CA 1
ATOM 704 C C . GLU A 1 90 ? 4.633 10.071 -0.261 1.00 87.25 90 GLU A C 1
ATOM 706 O O . GLU A 1 90 ? 4.212 9.007 0.200 1.00 87.25 90 GLU A O 1
ATOM 711 N N . VAL A 1 91 ? 5.109 10.178 -1.503 1.00 88.94 91 VAL A N 1
ATOM 712 C CA . VAL A 1 91 ? 5.290 9.052 -2.417 1.00 88.94 91 VAL A CA 1
ATOM 713 C C . VAL A 1 91 ? 6.661 9.175 -3.061 1.00 88.94 91 VAL A C 1
ATOM 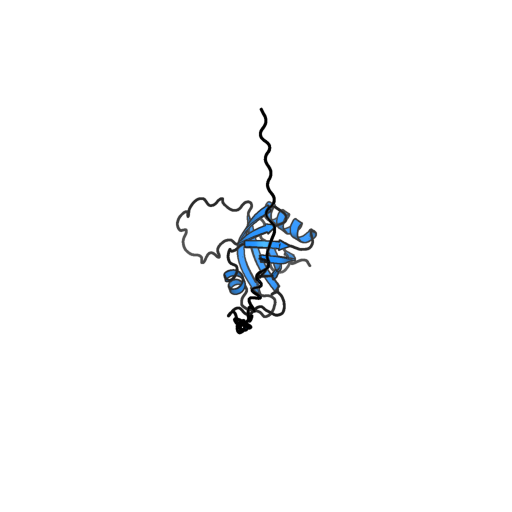715 O O . VAL A 1 91 ? 6.909 10.114 -3.817 1.00 88.94 91 VAL A O 1
ATOM 718 N N . LYS A 1 92 ? 7.542 8.213 -2.796 1.00 89.06 92 LYS A N 1
ATOM 719 C CA . LYS A 1 92 ? 8.887 8.159 -3.379 1.00 89.06 92 LYS A CA 1
ATOM 720 C C . LYS A 1 92 ? 9.002 6.985 -4.342 1.00 89.06 92 LYS A C 1
ATOM 722 O O . LYS A 1 92 ? 8.551 5.886 -4.034 1.00 89.06 92 LYS A O 1
ATOM 727 N N . ALA A 1 93 ? 9.623 7.210 -5.497 1.00 88.69 93 ALA A N 1
ATOM 728 C CA . ALA A 1 93 ? 10.067 6.126 -6.366 1.00 88.69 93 ALA A CA 1
ATOM 729 C C . ALA A 1 93 ? 11.457 5.670 -5.906 1.00 88.69 93 ALA A C 1
ATOM 731 O O . ALA A 1 93 ? 12.384 6.475 -5.865 1.00 88.69 93 ALA A O 1
ATOM 732 N N . LEU A 1 94 ? 11.582 4.399 -5.524 1.00 87.94 94 LEU A N 1
ATOM 733 C CA . LEU A 1 94 ? 12.841 3.798 -5.070 1.00 87.94 94 LEU A CA 1
ATOM 734 C C . LEU A 1 94 ? 13.609 3.117 -6.213 1.00 87.94 94 LEU A C 1
ATOM 736 O O . LEU A 1 94 ? 14.816 2.928 -6.122 1.00 87.94 94 LEU A O 1
ATOM 740 N N . SER A 1 95 ? 12.924 2.765 -7.303 1.00 83.00 95 SER A N 1
ATOM 741 C CA . SER A 1 95 ? 13.541 2.306 -8.556 1.00 83.00 95 SER A CA 1
ATOM 742 C C . SER A 1 95 ? 13.458 3.400 -9.624 1.00 83.00 95 SER A C 1
ATOM 744 O O . SER A 1 95 ? 12.444 4.095 -9.662 1.00 83.00 95 SER A O 1
ATOM 746 N N . GLY A 1 96 ? 14.471 3.507 -10.499 1.00 60.22 96 GLY A N 1
ATOM 747 C CA . GLY A 1 96 ? 14.731 4.591 -11.474 1.00 60.22 96 GLY A CA 1
ATOM 748 C C . GLY A 1 96 ? 13.698 4.849 -12.586 1.00 60.22 96 GLY A C 1
ATOM 749 O O . GLY A 1 96 ? 14.070 5.022 -13.743 1.00 60.22 96 GLY A O 1
ATOM 750 N N . GLY A 1 97 ? 12.412 4.878 -12.246 1.00 65.62 97 GLY A N 1
ATOM 751 C CA . GLY A 1 97 ? 11.302 5.269 -13.107 1.00 65.62 97 GLY A CA 1
ATOM 752 C C . GLY A 1 97 ? 10.830 6.711 -12.861 1.00 65.62 97 GLY A C 1
ATOM 753 O O . GLY A 1 97 ? 11.458 7.460 -12.108 1.00 65.62 97 GLY A O 1
ATOM 754 N N . PRO A 1 98 ? 9.717 7.121 -13.498 1.00 65.00 98 PRO A N 1
ATOM 755 C CA . PRO A 1 98 ? 9.136 8.447 -13.304 1.00 65.00 98 PRO A CA 1
ATOM 756 C C . PRO A 1 98 ? 8.795 8.716 -11.831 1.00 65.00 98 PRO A C 1
ATOM 758 O O . PRO A 1 98 ? 8.522 7.796 -11.061 1.00 65.00 98 PRO A O 1
ATOM 761 N N . ASN A 1 99 ? 8.808 10.000 -11.452 1.00 76.88 99 ASN A N 1
ATOM 762 C CA . ASN A 1 99 ? 8.597 10.452 -10.076 1.00 76.88 99 ASN A CA 1
ATOM 763 C C . ASN A 1 99 ? 7.334 9.811 -9.460 1.00 76.88 99 ASN A C 1
ATOM 765 O O . ASN A 1 99 ? 6.283 9.762 -10.098 1.00 76.88 99 ASN A O 1
ATOM 769 N N . GLY A 1 100 ? 7.422 9.330 -8.219 1.00 77.38 100 GLY A N 1
ATOM 770 C CA . GLY A 1 100 ? 6.360 8.569 -7.550 1.00 77.38 100 GLY A CA 1
ATOM 771 C C . GLY A 1 100 ? 4.962 9.218 -7.593 1.00 77.38 100 GLY A C 1
ATOM 772 O O . GLY A 1 100 ? 3.991 8.530 -7.919 1.00 77.38 100 GLY A O 1
ATOM 773 N N . PRO A 1 101 ? 4.823 10.540 -7.366 1.00 78.25 101 PRO A N 1
ATOM 774 C CA . PRO A 1 101 ? 3.545 11.238 -7.499 1.00 78.25 101 PRO A CA 1
ATOM 775 C C . PRO A 1 101 ? 2.977 11.227 -8.926 1.00 78.25 101 PRO A C 1
ATOM 777 O O . PRO A 1 101 ? 1.761 11.162 -9.094 1.00 78.25 101 PRO A O 1
ATOM 780 N N . LEU A 1 102 ? 3.836 11.247 -9.953 1.00 80.50 102 LEU A N 1
ATOM 781 C CA . LEU A 1 102 ? 3.421 11.160 -11.357 1.00 80.50 102 LEU A CA 1
ATOM 782 C C . LEU A 1 102 ? 2.873 9.766 -11.686 1.00 80.50 102 LEU A C 1
ATOM 784 O O . LEU A 1 102 ? 1.888 9.646 -12.406 1.00 80.50 102 LEU A O 1
ATOM 788 N N . LEU A 1 103 ? 3.467 8.712 -11.126 1.00 80.00 103 LEU A N 1
ATOM 789 C CA . LEU A 1 103 ? 2.954 7.349 -11.290 1.00 80.00 103 LEU A CA 1
ATOM 790 C C . LEU A 1 103 ? 1.574 7.180 -10.650 1.00 80.00 103 LEU A C 1
ATOM 792 O O . LEU A 1 103 ? 0.692 6.564 -11.241 1.00 80.00 103 LEU A O 1
ATOM 796 N N . LEU A 1 104 ? 1.356 7.757 -9.467 1.00 80.56 104 LEU A N 1
ATOM 797 C CA . LEU A 1 104 ? 0.049 7.703 -8.811 1.00 80.56 104 LEU A CA 1
ATOM 798 C C . LEU A 1 104 ? -1.013 8.577 -9.483 1.00 80.56 104 LEU A C 1
ATOM 800 O O . LEU A 1 104 ? -2.189 8.218 -9.428 1.00 80.56 104 LEU A O 1
ATOM 804 N N . SER A 1 105 ? -0.645 9.706 -10.097 1.00 79.69 105 SER A N 1
ATOM 805 C CA . SER A 1 105 ? -1.611 10.563 -10.801 1.00 79.69 105 SER A CA 1
ATOM 806 C C . SER A 1 105 ? -2.175 9.902 -12.062 1.00 79.69 105 SER A C 1
ATOM 808 O O . SER A 1 105 ? -3.278 10.235 -12.489 1.00 79.69 105 SER A O 1
ATOM 810 N N . GLN A 1 106 ? -1.459 8.922 -12.614 1.00 79.69 106 GLN A N 1
ATOM 811 C CA . GLN A 1 106 ? -1.905 8.101 -13.739 1.00 79.69 106 GLN A CA 1
ATOM 812 C C . GLN A 1 106 ? -2.886 6.990 -13.329 1.00 79.69 106 GLN A C 1
ATOM 814 O O . GLN A 1 106 ? -3.499 6.361 -14.191 1.00 79.69 106 GLN A O 1
ATOM 819 N N . ILE A 1 107 ? -3.056 6.732 -12.028 1.00 78.81 107 ILE A N 1
ATOM 820 C CA . ILE A 1 107 ? -3.989 5.719 -11.533 1.00 78.81 107 ILE A CA 1
ATOM 821 C C . ILE A 1 107 ? -5.380 6.340 -11.440 1.00 78.81 107 ILE A C 1
ATOM 823 O O . ILE A 1 107 ? -5.686 7.085 -10.507 1.00 78.81 107 ILE A O 1
ATOM 827 N N . PHE A 1 108 ? -6.233 6.008 -12.408 1.00 72.19 108 PHE A N 1
ATOM 828 C CA . PHE A 1 108 ? -7.638 6.393 -12.403 1.00 72.19 108 PHE A CA 1
ATOM 829 C C . PHE A 1 108 ? -8.555 5.161 -12.513 1.00 72.19 108 PHE A C 1
ATOM 831 O O . PHE A 1 108 ? -8.359 4.352 -13.427 1.00 72.19 108 PHE A O 1
ATOM 838 N N . PRO A 1 109 ? -9.554 5.010 -11.619 1.00 76.31 109 PRO A N 1
ATOM 839 C CA . PRO A 1 109 ? -9.774 5.809 -10.400 1.00 76.31 109 PRO A CA 1
ATOM 840 C C . PRO A 1 109 ? -8.621 5.634 -9.391 1.00 76.31 109 PRO A C 1
ATOM 842 O O . PRO A 1 109 ? -7.908 4.635 -9.467 1.00 76.31 109 PRO A O 1
ATOM 845 N N . ARG A 1 110 ? -8.415 6.587 -8.459 1.00 85.94 110 ARG A N 1
ATOM 846 C CA . ARG A 1 110 ? -7.337 6.539 -7.439 1.00 85.94 110 ARG A CA 1
ATOM 847 C C . ARG A 1 110 ? -7.629 5.484 -6.369 1.00 85.94 110 ARG A C 1
ATOM 849 O O . ARG A 1 110 ? -7.870 5.801 -5.206 1.00 85.94 110 ARG A O 1
ATOM 856 N N . GLN A 1 111 ? -7.620 4.230 -6.795 1.00 90.12 111 GLN A N 1
ATOM 857 C CA . GLN A 1 111 ? -7.861 3.062 -5.974 1.00 90.12 111 GLN A CA 1
ATOM 858 C C . GLN A 1 111 ? -6.762 2.026 -6.201 1.00 90.12 111 GLN A C 1
ATOM 860 O O . GLN A 1 111 ? -6.347 1.786 -7.338 1.00 90.12 111 GLN A O 1
ATOM 865 N N . LEU A 1 112 ? -6.309 1.392 -5.125 1.00 92.94 112 LEU A N 1
ATOM 866 C CA . LEU A 1 112 ? -5.323 0.320 -5.177 1.00 92.94 112 LEU A CA 1
ATOM 867 C C . LEU A 1 112 ? -5.715 -0.832 -4.263 1.00 92.94 112 LEU A C 1
ATOM 869 O O . LEU A 1 112 ? -6.226 -0.642 -3.164 1.00 92.94 112 LEU A O 1
ATOM 873 N N . ARG A 1 113 ? -5.422 -2.053 -4.701 1.00 95.06 113 ARG A N 1
ATOM 874 C CA . ARG A 1 113 ? -5.484 -3.235 -3.845 1.00 95.06 113 ARG A CA 1
ATOM 875 C C . ARG A 1 113 ? -4.092 -3.575 -3.343 1.00 95.06 113 ARG A C 1
ATOM 877 O O . ARG A 1 113 ? -3.203 -3.862 -4.149 1.00 95.06 113 ARG A O 1
ATOM 884 N N . PHE A 1 114 ? -3.913 -3.587 -2.030 1.00 95.88 114 PHE A N 1
ATOM 885 C CA . PHE A 1 114 ? -2.670 -4.049 -1.428 1.00 95.88 114 PHE A CA 1
ATOM 886 C C . PHE A 1 114 ? -2.679 -5.574 -1.375 1.00 95.88 114 PHE A C 1
ATOM 888 O O . PHE A 1 114 ? -3.664 -6.207 -0.990 1.00 95.88 114 PHE A O 1
ATOM 895 N N . ILE A 1 115 ? -1.586 -6.167 -1.839 1.00 96.19 115 ILE A N 1
ATOM 896 C CA . ILE A 1 115 ? -1.358 -7.612 -1.851 1.00 96.19 115 ILE A CA 1
ATOM 897 C C . ILE A 1 115 ? 0.051 -7.887 -1.336 1.00 96.19 115 ILE A C 1
ATOM 899 O O . ILE A 1 115 ? 0.928 -7.046 -1.481 1.00 96.19 115 ILE A O 1
ATOM 903 N N . GLY A 1 116 ? 0.316 -9.065 -0.787 1.00 94.81 116 GLY A N 1
ATOM 904 C CA . GLY A 1 116 ? 1.654 -9.396 -0.302 1.00 94.81 116 GLY A CA 1
ATOM 905 C C . GLY A 1 116 ? 1.631 -10.481 0.766 1.00 94.81 116 GLY A C 1
ATOM 906 O O . GLY A 1 116 ? 0.579 -11.079 0.997 1.00 94.81 116 GLY A O 1
ATOM 907 N N . PRO A 1 117 ? 2.789 -10.753 1.391 1.00 95.62 117 PRO A N 1
ATOM 908 C CA . PRO A 1 117 ? 2.878 -11.596 2.575 1.00 95.62 117 PRO A CA 1
ATOM 909 C C . PRO A 1 117 ? 1.907 -11.145 3.667 1.00 95.62 117 PRO A C 1
ATOM 911 O O . PRO A 1 117 ? 1.849 -9.965 4.009 1.00 95.62 117 PRO A O 1
ATOM 914 N N . GLU A 1 118 ? 1.193 -12.106 4.245 1.00 94.38 118 GLU A N 1
ATOM 915 C CA . GLU A 1 118 ? 0.164 -11.861 5.257 1.00 94.38 118 GLU A CA 1
ATOM 916 C C . GLU A 1 118 ? 0.710 -11.098 6.480 1.00 94.38 118 GLU A C 1
ATOM 918 O O . GLU A 1 118 ? 0.047 -10.184 6.961 1.00 94.38 118 GLU A O 1
ATOM 923 N N . LYS A 1 119 ? 1.968 -11.357 6.885 1.00 93.94 119 LYS A N 1
ATOM 924 C CA . LYS A 1 119 ? 2.663 -10.616 7.959 1.00 93.94 119 LYS A CA 1
ATOM 925 C C . LYS A 1 119 ? 2.598 -9.090 7.788 1.00 93.94 119 LYS A C 1
ATOM 927 O O . LYS A 1 119 ? 2.404 -8.373 8.760 1.00 93.94 119 LYS A O 1
ATOM 932 N N . PHE A 1 120 ? 2.732 -8.599 6.556 1.00 95.19 120 PHE A N 1
ATOM 933 C CA . PHE A 1 120 ? 2.757 -7.167 6.270 1.00 95.19 120 PHE A CA 1
ATOM 934 C C . PHE A 1 120 ? 1.365 -6.565 6.203 1.00 95.19 120 PHE A C 1
ATOM 936 O O . PHE A 1 120 ? 1.165 -5.442 6.647 1.00 95.19 120 PHE A O 1
ATOM 943 N N . LEU A 1 121 ? 0.405 -7.306 5.648 1.00 94.81 121 LEU A N 1
ATOM 944 C CA . LEU A 1 121 ? -0.972 -6.832 5.565 1.00 94.81 121 LEU A CA 1
ATOM 945 C C . LEU A 1 121 ? -1.573 -6.693 6.969 1.00 94.81 121 LEU A C 1
ATOM 947 O O . LEU A 1 121 ? -2.134 -5.642 7.263 1.00 94.81 121 LEU A O 1
ATOM 951 N N . HIS A 1 122 ? -1.345 -7.673 7.854 1.00 93.50 122 HIS A N 1
ATOM 952 C CA . HIS A 1 122 ? -1.743 -7.571 9.265 1.00 93.50 122 HIS A CA 1
ATOM 953 C C . HIS A 1 122 ? -1.068 -6.397 9.968 1.00 93.50 122 HIS A C 1
ATOM 955 O O . HIS A 1 122 ? -1.744 -5.617 10.624 1.00 93.50 122 HIS A O 1
ATOM 961 N N . GLN A 1 123 ? 0.242 -6.204 9.777 1.00 91.94 123 GLN A N 1
ATOM 962 C CA . GLN A 1 123 ? 0.951 -5.071 10.379 1.00 91.94 123 GLN A CA 1
ATOM 963 C C . GLN A 1 123 ? 0.370 -3.719 9.935 1.00 91.94 123 GLN A C 1
ATOM 965 O O . GLN A 1 123 ? 0.231 -2.812 10.753 1.00 91.94 123 GLN A O 1
ATOM 970 N N . ILE A 1 124 ? 0.003 -3.579 8.657 1.00 92.19 124 ILE A N 1
ATOM 971 C CA . ILE A 1 124 ? -0.653 -2.369 8.148 1.00 92.19 124 ILE A CA 1
ATOM 972 C C . ILE A 1 124 ? -2.009 -2.171 8.827 1.00 92.19 124 ILE A C 1
ATOM 974 O O . ILE A 1 124 ? -2.288 -1.072 9.302 1.00 92.19 124 ILE A O 1
ATOM 978 N N . GLU A 1 125 ? -2.844 -3.210 8.882 1.00 91.44 125 GLU A N 1
ATOM 979 C CA . GLU A 1 125 ? -4.173 -3.142 9.500 1.00 91.44 125 GLU A CA 1
ATOM 980 C C . GLU A 1 125 ? -4.095 -2.814 10.998 1.00 91.44 125 GLU A C 1
ATOM 982 O O . GLU A 1 125 ? -4.856 -1.978 11.487 1.00 91.44 125 GLU A O 1
ATOM 987 N N . ASP A 1 126 ? -3.160 -3.421 11.726 1.00 90.25 126 ASP A N 1
ATOM 988 C CA . ASP A 1 126 ? -2.961 -3.190 13.158 1.00 90.25 126 ASP A CA 1
ATOM 989 C C . ASP A 1 126 ? -2.469 -1.766 13.437 1.00 90.25 126 ASP A C 1
ATOM 991 O O . ASP A 1 126 ? -3.013 -1.071 14.302 1.00 90.25 126 ASP A O 1
ATOM 995 N N . SER A 1 127 ? -1.490 -1.285 12.667 1.00 86.56 127 SER A N 1
ATOM 996 C CA . SER A 1 127 ? -1.017 0.098 12.764 1.00 86.56 127 SER A CA 1
ATOM 997 C C . SER A 1 127 ? -2.103 1.105 12.382 1.00 86.56 127 SER A C 1
ATOM 999 O O . SER A 1 127 ? -2.236 2.136 13.043 1.00 86.56 127 SER A O 1
ATOM 1001 N N . ALA A 1 128 ? -2.932 0.797 11.382 1.00 86.00 128 ALA A N 1
ATOM 1002 C CA . ALA A 1 128 ? -4.061 1.634 10.988 1.00 86.00 128 ALA A CA 1
ATOM 1003 C C . ALA A 1 128 ? -5.129 1.727 12.085 1.00 86.00 128 ALA A C 1
ATOM 1005 O O . ALA A 1 128 ? -5.589 2.821 12.412 1.00 86.00 128 ALA A O 1
ATOM 1006 N N . LYS A 1 129 ? -5.482 0.601 12.719 1.00 83.81 129 LYS A N 1
ATOM 1007 C CA . LYS A 1 129 ? -6.397 0.569 13.877 1.00 83.81 129 LYS A CA 1
ATOM 1008 C C . LYS A 1 129 ? -5.854 1.369 15.060 1.00 83.81 129 LYS A C 1
ATOM 1010 O O . LYS A 1 129 ? -6.627 1.973 15.797 1.00 83.81 129 LYS A O 1
ATOM 1015 N N . ALA A 1 130 ? -4.533 1.404 15.223 1.00 83.56 130 ALA A N 1
ATOM 1016 C CA . ALA A 1 130 ? -3.859 2.229 16.220 1.00 83.56 130 ALA A CA 1
ATOM 1017 C C . ALA A 1 130 ? -3.717 3.711 15.808 1.00 83.56 130 ALA A C 1
ATOM 1019 O O . ALA A 1 130 ? -3.180 4.499 16.586 1.00 83.56 130 ALA A O 1
ATOM 1020 N N . GLY A 1 131 ? -4.167 4.099 14.607 1.00 84.69 131 GLY A N 1
ATOM 1021 C CA . GLY A 1 131 ? -4.048 5.463 14.083 1.00 84.69 131 GLY A CA 1
ATOM 1022 C C . GLY A 1 131 ? -2.603 5.901 13.837 1.00 84.69 131 GLY A C 1
ATOM 1023 O O . GLY A 1 131 ? -2.303 7.094 13.890 1.00 84.69 131 GLY A O 1
ATOM 1024 N N . LYS A 1 132 ? -1.690 4.948 13.627 1.00 87.88 132 LYS A N 1
ATOM 1025 C CA . LYS A 1 132 ? -0.262 5.221 13.464 1.00 87.88 132 LYS A CA 1
ATOM 1026 C C . LYS A 1 132 ? 0.075 5.664 12.048 1.00 87.88 132 LYS A C 1
ATOM 1028 O O . LYS A 1 132 ? -0.552 5.256 11.070 1.00 87.88 132 LYS A O 1
ATOM 1033 N N . PHE A 1 133 ? 1.133 6.463 11.967 1.00 90.38 133 PHE A N 1
ATOM 1034 C CA . PHE A 1 133 ? 1.809 6.744 10.713 1.00 90.38 133 PHE A CA 1
ATOM 1035 C C . PHE A 1 133 ? 2.455 5.472 10.165 1.00 90.38 133 PHE A C 1
ATOM 1037 O O . PHE A 1 133 ? 2.977 4.656 10.921 1.00 90.38 133 PHE A O 1
ATOM 1044 N N . LEU A 1 134 ? 2.387 5.309 8.850 1.00 92.56 134 LEU A N 1
ATOM 1045 C CA . LEU A 1 134 ? 2.825 4.118 8.145 1.00 92.56 134 LEU A CA 1
ATOM 1046 C C . LEU A 1 134 ? 3.729 4.491 6.983 1.00 92.56 134 LEU A C 1
ATOM 1048 O O . LEU A 1 134 ? 3.420 5.390 6.196 1.00 92.56 134 LEU A O 1
ATOM 1052 N N . VAL A 1 135 ? 4.801 3.722 6.837 1.00 94.31 135 VAL A N 1
ATOM 1053 C CA . VAL A 1 135 ? 5.655 3.695 5.655 1.00 94.31 135 VAL A CA 1
ATOM 1054 C C . VAL A 1 135 ? 5.561 2.313 5.028 1.00 94.31 135 VAL A C 1
ATOM 1056 O O . VAL A 1 135 ? 5.852 1.304 5.664 1.00 94.31 135 VAL A O 1
ATOM 1059 N N . ILE A 1 136 ? 5.132 2.256 3.772 1.00 94.88 136 ILE A N 1
ATOM 1060 C CA . ILE A 1 136 ? 4.876 1.008 3.055 1.00 94.88 136 ILE A CA 1
ATOM 1061 C C . ILE A 1 136 ? 5.684 1.004 1.771 1.00 94.88 136 ILE A C 1
ATOM 1063 O O . ILE A 1 136 ? 5.558 1.904 0.941 1.00 94.88 136 ILE A O 1
ATOM 1067 N N . GLU A 1 137 ? 6.473 -0.043 1.581 1.00 95.62 137 GLU A N 1
ATOM 1068 C CA . GLU A 1 137 ? 7.217 -0.275 0.352 1.00 95.62 137 GLU A CA 1
ATOM 1069 C C . GLU A 1 137 ? 6.592 -1.387 -0.468 1.00 95.62 137 GLU A C 1
ATOM 1071 O O . GLU A 1 137 ? 6.084 -2.380 0.064 1.00 95.62 137 GLU A O 1
ATOM 1076 N N . GLY A 1 138 ? 6.645 -1.235 -1.786 1.00 94.56 138 GLY A N 1
ATOM 1077 C CA . GLY A 1 138 ? 6.102 -2.244 -2.670 1.00 94.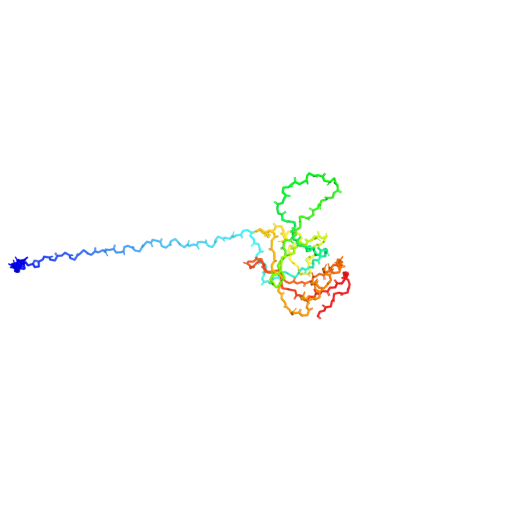56 138 GLY A CA 1
ATOM 1078 C C . GLY A 1 138 ? 6.182 -1.906 -4.144 1.00 94.56 138 GLY A C 1
ATOM 1079 O O . GLY A 1 138 ? 6.519 -0.799 -4.559 1.00 94.56 138 GLY A O 1
ATOM 1080 N N . HIS A 1 139 ? 5.852 -2.902 -4.954 1.00 93.31 139 HIS A N 1
ATOM 1081 C CA . HIS A 1 139 ? 5.835 -2.777 -6.403 1.00 93.31 139 HIS A CA 1
ATOM 1082 C C . HIS A 1 139 ? 4.443 -2.400 -6.896 1.00 93.31 139 HIS A C 1
ATOM 1084 O O . HIS A 1 139 ? 3.458 -3.081 -6.584 1.00 93.31 139 HIS A O 1
ATOM 1090 N N . LEU A 1 140 ? 4.361 -1.350 -7.708 1.00 91.56 140 LEU A N 1
ATOM 1091 C CA . LEU A 1 140 ? 3.112 -0.906 -8.312 1.00 91.56 140 LEU A CA 1
ATOM 1092 C C . LEU A 1 140 ? 2.857 -1.613 -9.650 1.00 91.56 140 LEU A C 1
ATOM 1094 O O . LEU A 1 140 ? 3.611 -1.471 -10.606 1.00 91.56 140 LEU A O 1
ATOM 1098 N N . TYR A 1 141 ? 1.736 -2.322 -9.741 1.00 89.94 141 TYR A N 1
ATOM 1099 C CA . TYR A 1 141 ? 1.247 -2.972 -10.957 1.00 89.94 141 TYR A CA 1
ATOM 1100 C C . TYR A 1 141 ? 0.041 -2.196 -11.484 1.00 89.94 141 TYR A C 1
ATOM 1102 O O . TYR A 1 141 ? -1.109 -2.519 -11.167 1.00 89.94 141 TYR A O 1
ATOM 1110 N N . MET A 1 142 ? 0.304 -1.163 -12.289 1.00 82.81 142 MET A N 1
ATOM 1111 C CA . MET A 1 142 ? -0.723 -0.223 -12.761 1.00 82.81 142 MET A CA 1
ATOM 1112 C C .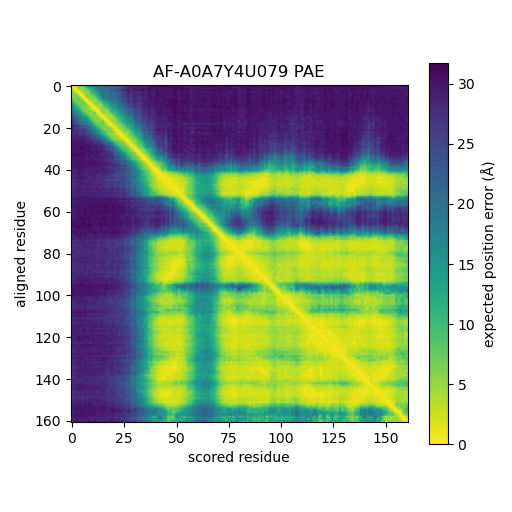 MET A 1 142 ? -1.860 -0.913 -13.522 1.00 82.81 142 MET A C 1
ATOM 1114 O O . MET A 1 142 ? -3.022 -0.671 -13.218 1.00 82.81 142 MET A O 1
ATOM 1118 N N . GLY A 1 143 ? -1.546 -1.840 -14.436 1.00 81.44 143 GLY A N 1
ATOM 1119 C CA . GLY A 1 143 ? -2.560 -2.532 -15.246 1.00 81.44 143 GLY A CA 1
ATOM 1120 C C . GLY A 1 143 ? -3.546 -3.392 -14.446 1.00 81.44 143 GLY A C 1
ATOM 1121 O O . GLY A 1 143 ? -4.616 -3.720 -14.945 1.00 81.44 143 GLY A O 1
ATOM 1122 N N . ALA A 1 144 ? -3.209 -3.745 -13.202 1.00 85.81 144 ALA A N 1
ATOM 1123 C CA . ALA A 1 144 ? -4.073 -4.523 -12.318 1.00 85.81 144 ALA A CA 1
ATOM 1124 C C . ALA A 1 144 ? -4.548 -3.738 -11.088 1.00 85.81 144 ALA A C 1
ATOM 1126 O O . ALA A 1 144 ? -5.208 -4.329 -10.232 1.00 85.81 144 ALA A O 1
ATOM 1127 N N . TYR A 1 145 ? -4.191 -2.452 -10.973 1.00 90.25 145 TYR A N 1
ATOM 1128 C CA . TYR A 1 145 ? -4.458 -1.615 -9.798 1.00 90.25 145 TYR A CA 1
ATOM 1129 C C . TYR A 1 145 ? -4.021 -2.288 -8.486 1.00 90.25 145 TYR A C 1
ATOM 1131 O O . TYR A 1 145 ? -4.719 -2.246 -7.471 1.00 90.25 145 TYR A O 1
ATOM 1139 N N . LYS A 1 146 ? -2.865 -2.963 -8.516 1.00 94.56 146 LYS A N 1
ATOM 1140 C CA . LYS A 1 146 ? -2.318 -3.715 -7.380 1.00 94.56 146 LYS A CA 1
ATOM 1141 C C . LYS A 1 146 ? -1.018 -3.095 -6.904 1.00 94.56 146 LYS A C 1
ATOM 1143 O O . LYS A 1 146 ? -0.163 -2.740 -7.711 1.00 94.56 146 LYS A O 1
ATOM 1148 N N . PHE A 1 147 ? -0.849 -3.048 -5.593 1.00 94.81 147 PHE A N 1
ATOM 1149 C CA . PHE A 1 147 ? 0.406 -2.694 -4.952 1.00 94.81 147 PHE A CA 1
ATOM 1150 C C . PHE A 1 147 ? 0.895 -3.895 -4.152 1.00 94.81 147 PHE A C 1
ATOM 1152 O O . PHE A 1 147 ? 0.237 -4.326 -3.203 1.00 94.81 147 PHE A O 1
ATOM 1159 N N . ARG A 1 148 ? 2.003 -4.498 -4.587 1.00 95.69 148 ARG A N 1
ATOM 1160 C CA . ARG A 1 148 ? 2.580 -5.655 -3.906 1.00 95.69 148 ARG A CA 1
ATOM 1161 C C . ARG A 1 148 ? 3.507 -5.180 -2.803 1.00 95.69 148 ARG A C 1
ATOM 1163 O O . ARG A 1 148 ? 4.631 -4.792 -3.102 1.00 95.69 148 ARG A O 1
ATOM 1170 N N . VAL A 1 149 ? 3.032 -5.250 -1.569 1.00 96.38 149 VAL A N 1
ATOM 1171 C CA . VAL A 1 149 ? 3.760 -4.864 -0.364 1.00 96.38 149 VAL A CA 1
ATOM 1172 C C . VAL A 1 149 ? 4.947 -5.802 -0.151 1.00 96.38 149 VAL A C 1
ATOM 1174 O O . VAL A 1 149 ? 4.803 -7.029 -0.172 1.00 96.38 149 VAL A O 1
ATOM 1177 N N . THR A 1 150 ? 6.117 -5.205 0.041 1.00 95.19 150 THR A N 1
ATOM 1178 C CA . THR A 1 150 ? 7.394 -5.878 0.310 1.00 95.19 150 THR A CA 1
ATOM 1179 C C . THR A 1 150 ? 8.026 -5.445 1.628 1.00 95.19 150 THR A C 1
ATOM 1181 O O . THR A 1 150 ? 8.989 -6.076 2.048 1.00 95.19 150 THR A O 1
ATOM 1184 N N . GLY A 1 151 ? 7.506 -4.400 2.273 1.00 94.31 151 GLY A N 1
ATOM 1185 C CA . GLY A 1 151 ? 7.959 -3.967 3.589 1.00 94.31 151 GLY A CA 1
ATOM 1186 C C . GLY A 1 151 ? 7.017 -2.948 4.219 1.00 94.31 151 GLY A C 1
ATOM 1187 O O . GLY A 1 151 ? 6.305 -2.229 3.512 1.00 94.31 151 GLY A O 1
ATOM 1188 N N . VAL A 1 152 ? 7.007 -2.918 5.550 1.00 93.44 152 VAL A N 1
ATOM 1189 C CA . VAL A 1 152 ? 6.191 -2.008 6.366 1.00 93.44 152 VAL A CA 1
ATOM 1190 C C . VAL A 1 152 ? 7.049 -1.492 7.519 1.00 93.44 152 VAL A C 1
ATOM 1192 O O . VAL A 1 152 ? 7.789 -2.262 8.134 1.00 93.44 152 VAL A O 1
ATOM 1195 N N . GLY A 1 153 ? 6.960 -0.198 7.800 1.00 90.56 153 GLY A N 1
ATOM 1196 C CA . GLY A 1 153 ? 7.648 0.467 8.900 1.00 90.56 153 GLY A CA 1
ATOM 1197 C C . GLY A 1 153 ? 6.800 1.583 9.501 1.00 90.56 153 GLY A C 1
ATOM 1198 O O . GLY A 1 153 ? 5.833 2.046 8.891 1.00 90.56 153 GLY A O 1
ATOM 1199 N N . ASP A 1 154 ? 7.186 2.013 10.698 1.00 81.81 154 ASP A N 1
ATOM 1200 C CA . ASP A 1 154 ? 6.528 3.108 11.424 1.00 81.81 154 ASP A CA 1
ATOM 1201 C C . ASP A 1 154 ? 7.159 4.479 11.085 1.00 81.81 154 ASP A C 1
ATOM 1203 O O . ASP A 1 154 ? 6.587 5.532 11.365 1.00 81.81 154 ASP A O 1
ATOM 1207 N N . ASP A 1 155 ? 8.324 4.474 10.432 1.00 75.19 155 ASP A N 1
ATOM 1208 C CA . ASP A 1 155 ? 9.031 5.640 9.906 1.00 75.19 155 ASP A CA 1
ATOM 1209 C C . ASP A 1 155 ? 9.847 5.271 8.646 1.00 75.19 155 ASP A C 1
ATOM 1211 O O . ASP A 1 155 ? 9.860 4.127 8.184 1.00 75.19 155 ASP A O 1
ATOM 1215 N N . ALA A 1 156 ? 10.496 6.265 8.031 1.00 63.81 156 ALA A N 1
ATOM 1216 C CA . ALA A 1 156 ? 11.189 6.090 6.752 1.00 63.81 156 ALA A CA 1
ATOM 1217 C C . ALA A 1 156 ? 12.455 5.211 6.827 1.00 63.81 156 ALA A C 1
ATOM 1219 O O . ALA A 1 156 ? 12.963 4.817 5.771 1.00 63.81 156 ALA A O 1
ATOM 1220 N N . GLU A 1 157 ? 12.958 4.929 8.032 1.00 65.62 157 GLU A N 1
ATOM 1221 C CA . GLU A 1 157 ? 14.182 4.154 8.279 1.00 65.62 157 GLU A CA 1
ATOM 1222 C C . GLU A 1 157 ? 13.905 2.757 8.864 1.00 65.62 157 GLU A C 1
ATOM 1224 O O . GLU A 1 157 ? 14.738 1.868 8.708 1.00 65.62 157 GLU A O 1
ATOM 1229 N N . SER A 1 158 ? 12.730 2.512 9.450 1.00 73.94 158 SER A N 1
ATOM 1230 C CA . SER A 1 158 ? 12.383 1.252 10.129 1.00 73.94 158 SER A CA 1
ATOM 1231 C C . SER A 1 158 ? 11.576 0.283 9.264 1.00 73.94 158 SER A C 1
ATOM 1233 O O . SER A 1 158 ? 10.761 -0.484 9.780 1.00 73.94 158 SER A O 1
ATOM 1235 N N . VAL A 1 159 ? 11.758 0.300 7.942 1.00 75.06 159 VAL A N 1
ATOM 1236 C CA . VAL A 1 159 ? 11.053 -0.644 7.063 1.00 75.06 159 VAL A CA 1
ATOM 1237 C C . VAL A 1 159 ? 11.619 -2.050 7.255 1.00 75.06 159 VAL A C 1
ATOM 1239 O O . VAL A 1 159 ? 12.795 -2.305 6.996 1.00 75.06 159 VAL A O 1
ATOM 1242 N N . VAL A 1 160 ? 10.767 -2.981 7.685 1.00 73.75 160 VAL A N 1
ATOM 1243 C CA . VAL A 1 160 ? 11.133 -4.393 7.853 1.00 73.75 160 VAL A CA 1
ATOM 1244 C C . VAL A 1 160 ? 10.748 -5.177 6.596 1.00 73.75 160 VAL A C 1
ATOM 1246 O O . VAL A 1 160 ? 9.612 -5.076 6.126 1.00 73.75 160 VAL A O 1
ATOM 1249 N N . HIS A 1 161 ? 11.692 -5.960 6.062 1.00 71.25 161 HIS A N 1
ATOM 1250 C CA . HIS A 1 161 ? 11.535 -6.812 4.870 1.00 71.25 161 HIS A CA 1
ATOM 1251 C C . HIS A 1 161 ? 11.127 -8.272 5.203 1.00 71.25 161 HIS A C 1
ATOM 1253 O O . HIS A 1 161 ? 11.188 -8.708 6.374 1.00 71.25 161 HIS A O 1
#

Sequence (161 aa):
MLRKHSWLVLLPLLGFVLMRAVAPAPGHAFGGQHLPFHVPEFPPLLRFSGLLLSPPPQEKAETKEAEDTPAIKPLAVTIGQEKWDFQLQEVKALSGGPNGPLLLSQIFPRQLRFIGPEKFLHQIEDSAKAGKFLVIEGHLYMGAYKFRVTGVGDDAESVVH

Secondary structure (DSSP, 8-state):
-----------------------------------S----SSPPEEEEEEEEESSPPP---------S---PPPEEEEETTEEEEEEEEEEEE-SSSS-HHHHHHT-SSSEEEEES-HHHHHHHHHHHHTT-EEEEEEEEEGGGTEEEEEEEESSSS--B-

Nearest PDB structures (foldseek):
  6ui5-assembly1_B  TM=1.481E-01  e=6.164E+00  Streptomyces sp. NRRL 11266

pLDDT: mean 73.44, std 19.11, range [38.16, 96.38]

Radius of gyration: 29.46 Å; Cα contacts (8 Å, |Δi|>4): 248; chains: 1; bounding box: 78×63×75 Å

Mean predicted aligned error: 15.39 Å

Solvent-accessible surface area (backbone atoms only — not comparable to full-atom values): 10030 Å² total; per-residue (Å²): 137,91,80,86,84,89,80,92,83,83,85,81,91,78,89,76,86,77,80,74,80,77,71,80,72,81,77,75,72,79,68,79,77,79,63,94,65,86,77,64,98,57,62,47,35,33,38,42,30,32,38,45,41,83,62,54,79,72,93,70,68,91,75,76,86,80,84,93,64,93,70,56,72,61,36,37,34,32,49,92,90,47,61,29,26,30,45,50,74,46,52,43,48,78,38,101,60,73,58,30,60,62,59,55,70,71,42,77,71,57,52,36,35,54,43,62,60,64,75,52,55,51,50,50,53,53,37,26,76,68,67,35,58,36,24,40,31,26,32,43,37,73,97,72,37,33,33,39,46,60,28,44,16,71,42,97,82,57,58,47,114

Foldseek 3Di:
DDDDDDDDDDDDDDDDPPPPPPDPDPPPPPPPPPDPDPPDPFFWKKKFKFAKEPAPPDPDDDDDDDDDDPQDAWAWEAQPNGIITGRTPDMQTPDPDPGRVVVQVPQPPRYAYEAEPPVASVVNVVCNVVRAIKMWIFGQDRVVRYTYTDWIDRDPPGTDD